Protein AF-A0A962A2S5-F1 (afdb_monomer)

Foldseek 3Di:
DDPVVVVVVVVLLVLQLVVCCVPPNNVLSVVLSVLLVQLVDPPDQHDPVSLVSLVVQLVVLVVQLVVLVVVLVVLVVVDPDPVSVVVNVVSVVSNVSSVSSNVVSVVSSVSNVVSNVVVVVVVPPCVVVPPPPPPDDDDDDDD

pLDDT: mean 79.19, std 15.24, range [43.62, 95.38]

Secondary structure (DSSP, 8-state):
--HHHHHHHHHHHHHHHHHHHHHH-HHHHHHHHHHHHHHTSTTPPPPHHHHHHHHHHHHHHHHHHHHHHHHHHHHHTT--SHHHHHHHHHHHHHHHHHHHHHHHHHHHHHHHHHHHHHHHHHSS-GGGGGGGS----------

Radius of gyration: 23.63 Å; Cα contacts (8 Å, |Δi|>4): 93; chains: 1; bounding box: 42×50×90 Å

Mean predicted aligned error: 11.59 Å

Solvent-accessible surface area (backbone atoms only — not comparable to full-atom values): 7943 Å² total; per-residue (Å²): 134,57,75,67,59,54,52,55,50,53,53,51,52,49,58,49,34,58,58,32,29,77,74,67,33,61,71,56,19,49,51,54,51,49,49,50,62,44,46,71,38,87,89,48,65,50,53,71,67,55,39,47,53,34,44,50,52,20,52,52,28,46,54,50,21,50,51,31,46,52,50,33,58,54,45,64,76,68,54,86,50,78,70,41,52,57,54,38,51,51,34,47,52,52,22,52,51,34,42,50,51,19,53,53,31,45,53,52,27,53,54,33,45,51,44,35,50,51,58,56,62,68,69,52,62,69,76,70,71,59,72,80,77,75,81,78,87,87,79,85,86,83,129

Nearest PDB structures (foldseek):
  7w1m-assembly1_D  TM=6.694E-01  e=8.910E-01  Homo sapiens
  6ixe-assembly1_A  TM=5.446E-01  e=8.454E-01  Homo sapiens
  6fws-assembly1_A  TM=6.217E-01  e=1.762E+00  Escherichia coli
  1i49-assembly1_B  TM=5.049E-01  e=2.291E+00  Homo sapiens
  2d1l-assembly1_A  TM=4.877E-01  e=8.964E+00  Mus musculus

Structure (mmCIF, N/CA/C/O backbone):
data_AF-A0A962A2S5-F1
#
_entry.id   AF-A0A962A2S5-F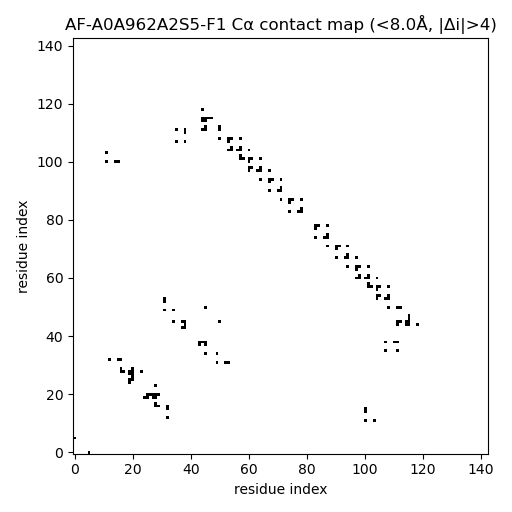1
#
loop_
_atom_site.group_PDB
_atom_site.id
_atom_site.type_symbol
_atom_site.label_atom_id
_atom_site.label_alt_id
_atom_site.label_comp_id
_atom_site.label_asym_id
_atom_site.label_entity_id
_atom_site.label_seq_id
_atom_site.pdbx_PDB_ins_code
_atom_site.Cartn_x
_atom_site.Cartn_y
_atom_site.Cartn_z
_atom_site.occupancy
_atom_site.B_iso_or_equiv
_atom_site.auth_seq_id
_atom_site.auth_comp_id
_atom_site.auth_asym_id
_atom_site.auth_atom_id
_atom_site.pdbx_PDB_model_num
ATOM 1 N N . MET A 1 1 ? -19.970 13.607 -1.028 1.00 51.88 1 MET A N 1
ATOM 2 C CA . MET A 1 1 ? -18.903 12.749 -1.583 1.00 51.88 1 MET A CA 1
ATOM 3 C C . MET A 1 1 ? -19.345 12.322 -2.961 1.00 51.88 1 MET A C 1
ATOM 5 O O . MET A 1 1 ? -20.357 11.635 -3.066 1.00 51.88 1 MET A O 1
ATOM 9 N N . ASP A 1 2 ? -18.633 12.793 -3.976 1.00 57.81 2 ASP A N 1
ATOM 10 C CA . ASP A 1 2 ? -18.997 12.618 -5.377 1.00 57.81 2 ASP A CA 1
ATOM 11 C C . ASP A 1 2 ? -18.792 11.172 -5.836 1.00 57.81 2 ASP A C 1
ATOM 13 O O . ASP A 1 2 ? -17.922 10.445 -5.348 1.00 57.81 2 ASP A O 1
ATOM 17 N N . THR A 1 3 ? -19.610 10.743 -6.792 1.00 61.56 3 THR A N 1
ATOM 18 C CA . THR A 1 3 ? -19.624 9.377 -7.335 1.00 61.56 3 THR A CA 1
ATOM 19 C C . THR A 1 3 ? -18.263 8.966 -7.917 1.00 61.56 3 THR A C 1
ATOM 21 O O . THR A 1 3 ? -17.882 7.801 -7.827 1.00 61.56 3 THR A O 1
ATOM 24 N N . GLN A 1 4 ? -17.492 9.930 -8.434 1.00 61.34 4 GLN A N 1
ATOM 25 C CA . GLN A 1 4 ? -16.133 9.721 -8.947 1.00 61.34 4 GLN A CA 1
ATOM 26 C C . GLN A 1 4 ? -15.117 9.376 -7.848 1.00 61.34 4 GLN A C 1
ATOM 28 O O . GLN A 1 4 ? -14.260 8.518 -8.053 1.00 61.34 4 GLN A O 1
ATOM 33 N N . THR A 1 5 ? -15.226 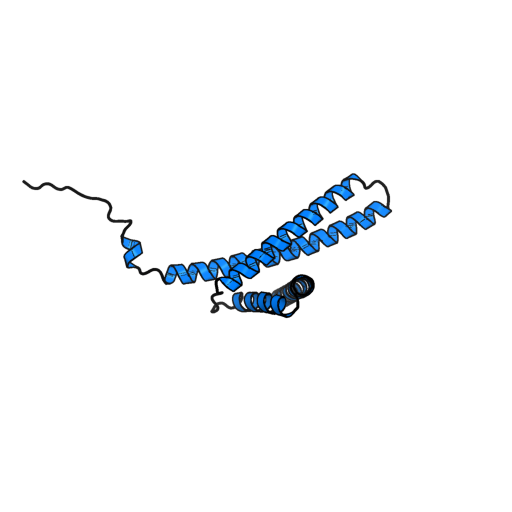9.982 -6.663 1.00 62.81 5 THR A N 1
ATOM 34 C CA . THR A 1 5 ? -14.300 9.730 -5.546 1.00 62.81 5 THR A CA 1
ATOM 35 C C . THR A 1 5 ? -14.471 8.314 -4.993 1.00 62.81 5 THR A C 1
ATOM 37 O O . THR A 1 5 ? -13.492 7.657 -4.648 1.00 62.81 5 THR A O 1
ATOM 40 N N . LYS A 1 6 ? -15.712 7.807 -4.970 1.00 62.34 6 LYS A N 1
ATOM 41 C CA . LYS A 1 6 ? -16.014 6.434 -4.535 1.00 62.34 6 LYS A CA 1
ATOM 42 C C . LYS A 1 6 ? -15.457 5.375 -5.489 1.00 62.34 6 LYS A C 1
ATOM 44 O O . LYS A 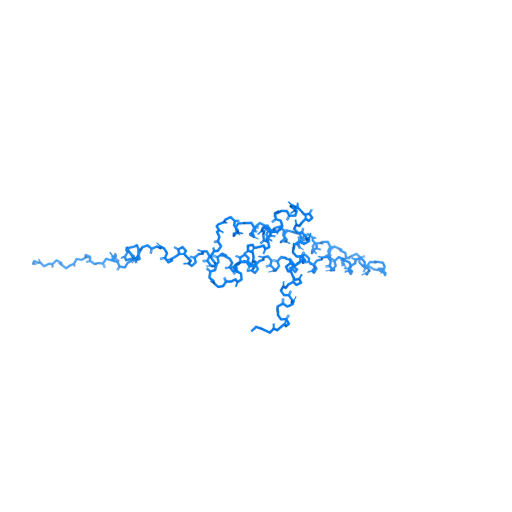1 6 ? -14.894 4.390 -5.028 1.00 62.34 6 LYS A O 1
ATOM 49 N N . GLN A 1 7 ? -15.572 5.586 -6.802 1.00 66.31 7 GLN A N 1
ATOM 50 C CA . GLN A 1 7 ? -15.026 4.653 -7.798 1.00 66.31 7 GLN A CA 1
ATOM 51 C C . GLN A 1 7 ? -13.495 4.578 -7.741 1.00 66.31 7 GLN A C 1
ATOM 53 O O . GLN A 1 7 ? -12.928 3.492 -7.832 1.00 66.31 7 GLN A O 1
ATOM 58 N N . GLN A 1 8 ? -12.824 5.713 -7.531 1.00 66.25 8 GLN A N 1
ATOM 59 C CA . GLN A 1 8 ? -11.367 5.742 -7.377 1.00 66.25 8 GLN A CA 1
ATOM 60 C C . GLN A 1 8 ? -10.894 5.043 -6.095 1.00 66.25 8 GLN A C 1
ATOM 62 O O . GLN A 1 8 ? -9.895 4.327 -6.132 1.00 66.25 8 GLN A O 1
ATOM 67 N N . ALA A 1 9 ? -11.614 5.200 -4.980 1.00 65.25 9 ALA A N 1
ATOM 68 C CA . ALA A 1 9 ? -11.315 4.484 -3.738 1.00 65.25 9 ALA A CA 1
ATOM 69 C C . ALA A 1 9 ? -11.490 2.963 -3.898 1.00 65.25 9 ALA A C 1
ATOM 71 O O . ALA A 1 9 ? -10.628 2.192 -3.487 1.00 65.25 9 ALA A O 1
ATOM 72 N N . GLN A 1 10 ? -12.558 2.535 -4.578 1.00 71.75 10 GLN A N 1
ATOM 73 C CA . GLN A 1 10 ? -12.827 1.120 -4.830 1.00 71.75 10 GLN A CA 1
ATOM 74 C C . GLN A 1 10 ? -11.753 0.469 -5.717 1.00 71.75 10 GLN A C 1
ATOM 76 O O . GLN A 1 10 ? -11.272 -0.610 -5.387 1.00 71.75 10 GLN A O 1
ATOM 81 N N . SER A 1 11 ? -11.318 1.151 -6.783 1.00 78.94 11 SER A N 1
ATOM 82 C CA . SER A 1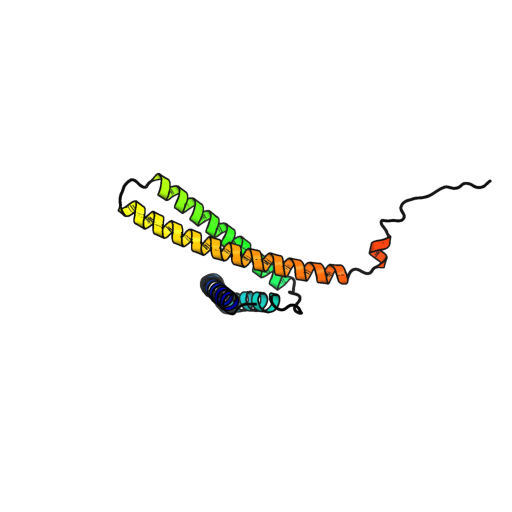 11 ? -10.211 0.686 -7.634 1.00 78.94 11 SER A CA 1
ATOM 83 C C . SER A 1 11 ? -8.905 0.546 -6.848 1.00 78.94 11 SER A C 1
ATOM 85 O O . SER A 1 11 ? -8.204 -0.448 -6.985 1.00 78.94 11 SER A O 1
ATOM 87 N N . ARG A 1 12 ? -8.593 1.515 -5.980 1.00 77.06 12 ARG A N 1
ATOM 88 C CA . ARG A 1 12 ? -7.371 1.498 -5.165 1.00 77.06 12 ARG A CA 1
ATOM 89 C C . ARG A 1 12 ? -7.365 0.360 -4.141 1.00 77.06 12 ARG A C 1
ATOM 91 O O . ARG A 1 12 ? -6.321 -0.249 -3.927 1.00 77.06 12 ARG A O 1
ATOM 98 N N . ASN A 1 13 ? -8.502 0.086 -3.503 1.00 80.12 13 ASN A N 1
ATOM 99 C CA . ASN A 1 13 ? -8.601 -1.001 -2.526 1.00 80.12 13 ASN A CA 1
ATOM 100 C C . ASN A 1 13 ? -8.525 -2.373 -3.206 1.00 80.12 13 ASN A C 1
ATOM 102 O O . ASN A 1 13 ? -7.972 -3.297 -2.620 1.00 80.12 13 ASN A O 1
ATOM 106 N N . GLN A 1 14 ? -9.000 -2.486 -4.449 1.00 86.25 14 GLN A N 1
ATOM 107 C CA . GLN A 1 14 ? -8.838 -3.695 -5.250 1.00 86.25 14 GLN A CA 1
ATOM 108 C C . GLN A 1 14 ? -7.370 -3.932 -5.642 1.00 86.25 14 GLN A C 1
ATOM 110 O O . GLN A 1 14 ? -6.857 -5.023 -5.414 1.00 86.25 14 GLN A O 1
ATOM 115 N N . ASP A 1 15 ? -6.661 -2.904 -6.122 1.00 85.31 15 ASP A N 1
ATOM 116 C CA . ASP A 1 15 ? -5.225 -3.013 -6.432 1.00 85.31 15 ASP A CA 1
ATOM 117 C C . ASP A 1 15 ? -4.400 -3.398 -5.190 1.00 85.31 15 ASP A C 1
ATOM 119 O O . ASP A 1 15 ? -3.451 -4.183 -5.264 1.00 85.31 15 ASP A O 1
ATOM 123 N N . LEU A 1 16 ? -4.765 -2.842 -4.029 1.00 85.25 16 LEU A N 1
ATOM 124 C CA . LEU A 1 16 ? -4.152 -3.180 -2.748 1.00 85.25 16 LEU A CA 1
ATOM 125 C C . LEU A 1 16 ? -4.447 -4.629 -2.349 1.00 85.25 16 LEU A C 1
ATOM 127 O O . LEU A 1 16 ? -3.538 -5.322 -1.899 1.00 85.25 16 LEU A O 1
ATOM 131 N N . GLN A 1 17 ? -5.690 -5.083 -2.524 1.00 88.12 17 GLN A N 1
ATOM 132 C CA . GLN A 1 17 ? -6.086 -6.458 -2.251 1.00 88.12 17 GLN A CA 1
ATOM 133 C C . GLN A 1 17 ? -5.262 -7.432 -3.090 1.00 88.12 17 GLN A C 1
ATOM 135 O O . GLN A 1 17 ? -4.564 -8.258 -2.517 1.00 88.12 17 GLN A O 1
ATOM 140 N N . GLU A 1 18 ? -5.262 -7.292 -4.415 1.00 88.88 18 GLU A N 1
ATOM 141 C CA . GLU A 1 18 ? -4.549 -8.198 -5.326 1.00 88.88 18 GLU A CA 1
ATOM 142 C C . GLU A 1 18 ? -3.053 -8.309 -4.981 1.00 88.88 18 GLU A C 1
ATOM 144 O O . GLU A 1 18 ? -2.472 -9.399 -4.959 1.00 88.88 18 GLU A O 1
ATOM 149 N N . GLU A 1 19 ? -2.417 -7.185 -4.643 1.00 87.50 19 GLU A N 1
ATOM 150 C CA . GLU A 1 19 ? -1.005 -7.171 -4.268 1.00 87.50 19 GLU A CA 1
ATOM 151 C C . GLU A 1 19 ? -0.753 -7.797 -2.882 1.00 87.50 19 GLU A C 1
ATOM 153 O O . GLU A 1 19 ? 0.261 -8.471 -2.684 1.00 87.50 19 GLU A O 1
ATOM 158 N N . LEU A 1 20 ? -1.666 -7.619 -1.923 1.00 86.19 20 LEU A N 1
ATOM 159 C CA . LEU A 1 20 ? -1.593 -8.272 -0.613 1.00 86.19 20 LEU A CA 1
ATOM 160 C C . LEU A 1 20 ? -1.857 -9.779 -0.707 1.00 86.19 20 LEU A C 1
ATOM 162 O O . LEU A 1 20 ? -1.178 -10.551 -0.029 1.00 86.19 20 LEU A O 1
ATOM 166 N N . GLU A 1 21 ? -2.793 -10.209 -1.556 1.00 91.00 21 GLU A N 1
ATOM 167 C CA . GLU A 1 21 ? -3.130 -11.621 -1.770 1.00 91.00 21 GLU A CA 1
ATOM 168 C C . GLU A 1 21 ? -1.921 -12.403 -2.280 1.00 91.00 21 GLU A C 1
ATOM 170 O O . GLU A 1 21 ? -1.618 -13.481 -1.769 1.00 91.00 21 GLU A O 1
ATOM 175 N N . SER A 1 22 ? -1.182 -11.815 -3.224 1.00 87.94 22 SER A N 1
ATOM 176 C CA . SER A 1 22 ? 0.068 -12.364 -3.759 1.00 87.94 22 SER A CA 1
ATOM 177 C C . SER A 1 22 ? 1.135 -12.607 -2.678 1.00 87.94 22 SER A C 1
ATOM 179 O O . SER A 1 22 ? 1.932 -13.539 -2.782 1.00 87.94 22 SER A O 1
ATOM 181 N N . ARG A 1 23 ? 1.153 -11.789 -1.616 1.00 83.19 23 ARG A N 1
ATOM 182 C CA . ARG A 1 23 ? 2.233 -11.767 -0.612 1.00 83.19 23 ARG A CA 1
ATOM 183 C C . ARG A 1 23 ? 1.903 -12.520 0.671 1.00 83.19 23 ARG A C 1
ATOM 185 O O . ARG A 1 23 ? 2.743 -13.254 1.183 1.00 83.19 23 ARG A O 1
ATOM 192 N N . TYR A 1 24 ? 0.703 -12.313 1.201 1.00 82.56 24 TYR A N 1
ATOM 193 C CA . TYR A 1 24 ? 0.273 -12.827 2.505 1.00 82.56 24 TYR A CA 1
ATOM 194 C C . TYR A 1 24 ? -0.842 -13.872 2.394 1.00 82.56 24 TYR A C 1
ATOM 196 O O . TYR A 1 24 ? -1.208 -14.500 3.388 1.00 82.56 24 TYR A O 1
ATOM 204 N N . GLY A 1 25 ? -1.374 -14.081 1.189 1.00 88.56 25 GLY A N 1
ATOM 205 C CA . GLY A 1 25 ? -2.514 -14.947 0.939 1.00 88.56 25 GLY A CA 1
ATOM 206 C C . GLY A 1 25 ? -3.864 -14.241 1.129 1.00 88.56 25 GLY A C 1
ATOM 207 O O . GLY A 1 25 ? -3.955 -13.186 1.766 1.00 88.56 25 GLY A O 1
ATOM 208 N N . PRO A 1 26 ? -4.941 -14.842 0.595 1.00 88.31 26 PRO A N 1
ATOM 209 C CA . PRO A 1 26 ? -6.254 -14.207 0.485 1.00 88.31 26 PRO A CA 1
ATOM 210 C C . PRO A 1 26 ? -6.888 -13.841 1.825 1.00 88.31 26 PRO A C 1
ATOM 212 O O . PRO A 1 26 ? -7.503 -12.787 1.957 1.00 88.31 26 PRO A O 1
ATOM 215 N N . ALA A 1 27 ? -6.698 -14.673 2.851 1.00 85.38 27 ALA A N 1
ATOM 216 C CA . ALA A 1 27 ? -7.301 -14.439 4.159 1.00 85.38 27 ALA A CA 1
ATOM 217 C C . ALA A 1 27 ? -6.769 -13.162 4.834 1.00 85.38 27 ALA A C 1
ATOM 219 O O . ALA A 1 27 ? -7.551 -12.360 5.339 1.00 85.38 27 ALA A O 1
ATOM 220 N N . ILE A 1 28 ? -5.448 -12.960 4.819 1.00 84.69 28 ILE A N 1
ATOM 221 C CA . ILE A 1 28 ? -4.809 -11.799 5.456 1.00 84.69 28 ILE A CA 1
ATOM 222 C C . ILE A 1 28 ? -5.086 -10.532 4.643 1.00 84.69 28 ILE A C 1
ATOM 224 O O . ILE A 1 28 ? -5.401 -9.490 5.214 1.00 84.69 28 ILE A O 1
ATOM 228 N N . ALA A 1 29 ? -5.029 -10.627 3.312 1.00 86.94 29 ALA A N 1
ATOM 229 C CA . ALA A 1 29 ? -5.345 -9.513 2.426 1.00 86.94 29 ALA A CA 1
ATOM 230 C C . ALA A 1 29 ? -6.767 -8.983 2.659 1.00 86.94 29 ALA A C 1
ATOM 232 O O . ALA A 1 29 ? -6.950 -7.781 2.860 1.00 86.94 29 ALA A O 1
ATOM 233 N N . GLN A 1 30 ? -7.754 -9.885 2.724 1.00 88.19 30 GLN A N 1
ATOM 234 C CA . GLN A 1 30 ? -9.140 -9.512 2.992 1.00 88.19 30 GLN A CA 1
ATOM 235 C C . GLN A 1 30 ? -9.291 -8.850 4.363 1.00 88.19 30 GLN A C 1
ATOM 237 O O . GLN A 1 30 ? -9.956 -7.826 4.469 1.00 88.19 30 GLN A O 1
ATOM 242 N N . GLN A 1 31 ? -8.638 -9.379 5.403 1.00 86.50 31 GLN A N 1
ATOM 243 C CA . GLN A 1 31 ? -8.683 -8.784 6.742 1.00 86.50 31 GLN A CA 1
ATOM 244 C C . GLN A 1 31 ? -8.148 -7.348 6.751 1.00 86.50 31 GLN A C 1
ATOM 246 O O . GLN A 1 31 ? -8.793 -6.460 7.300 1.00 86.50 31 GLN A O 1
ATOM 251 N N . ILE A 1 32 ? -7.003 -7.098 6.109 1.00 85.62 32 ILE A N 1
ATOM 252 C CA . ILE A 1 32 ? -6.406 -5.757 6.038 1.00 85.62 32 ILE A CA 1
ATOM 253 C C . ILE A 1 32 ? -7.342 -4.788 5.304 1.00 85.62 32 ILE A C 1
ATOM 255 O O . ILE A 1 32 ? -7.588 -3.681 5.783 1.00 85.62 32 ILE A O 1
ATOM 259 N N . VAL A 1 33 ? -7.896 -5.203 4.164 1.00 88.50 33 VAL A N 1
ATOM 260 C CA . VAL A 1 33 ? -8.808 -4.374 3.362 1.00 88.50 33 VAL A CA 1
ATOM 261 C C . VAL A 1 33 ? -10.131 -4.126 4.089 1.00 88.50 33 VAL A C 1
ATOM 263 O O . VAL A 1 33 ? -10.654 -3.012 4.053 1.00 88.50 33 VAL A O 1
ATOM 266 N N . ASP A 1 34 ? -10.656 -5.117 4.807 1.00 88.31 34 ASP A N 1
ATOM 267 C CA . ASP A 1 34 ? -11.857 -4.966 5.625 1.00 88.31 34 ASP A CA 1
ATOM 268 C C . ASP A 1 34 ? -11.646 -3.954 6.749 1.00 88.31 34 ASP A C 1
ATOM 270 O O . ASP A 1 34 ? -12.511 -3.107 6.971 1.00 88.31 34 ASP A O 1
ATOM 274 N N . GLU A 1 35 ? -10.506 -4.002 7.437 1.00 86.06 35 GLU A N 1
ATOM 275 C CA . GLU A 1 35 ? -10.173 -3.030 8.480 1.00 86.06 35 GLU A CA 1
ATOM 276 C C . GLU A 1 35 ? -10.001 -1.616 7.915 1.00 86.06 35 GLU A C 1
ATOM 278 O O . GLU A 1 35 ? -10.502 -0.660 8.506 1.00 86.06 35 GLU A O 1
ATOM 283 N N . ILE A 1 36 ? -9.408 -1.468 6.726 1.00 86.38 36 ILE A N 1
ATOM 284 C CA . ILE A 1 36 ? -9.346 -0.184 6.009 1.00 86.38 36 ILE A CA 1
ATOM 285 C C . ILE A 1 36 ? -10.760 0.332 5.699 1.00 86.38 36 ILE A C 1
ATOM 287 O O . ILE A 1 36 ? -11.110 1.458 6.051 1.00 86.38 36 ILE A O 1
ATOM 291 N N . ASN A 1 37 ? -11.616 -0.506 5.110 1.00 87.00 37 ASN A N 1
ATOM 292 C CA . ASN A 1 37 ? -12.991 -0.140 4.757 1.00 87.00 37 ASN A CA 1
ATOM 293 C C . ASN A 1 37 ? -13.842 0.197 5.996 1.00 87.00 37 ASN A C 1
ATOM 295 O O . ASN A 1 37 ? -14.731 1.052 5.952 1.00 87.00 37 ASN A O 1
ATOM 299 N N . LYS A 1 38 ? -13.609 -0.487 7.122 1.00 85.12 38 LYS A N 1
ATOM 300 C CA . LYS A 1 38 ? -14.245 -0.153 8.402 1.00 85.12 38 LYS A CA 1
ATOM 301 C C . LYS A 1 38 ? -13.715 1.173 8.929 1.00 85.12 38 LYS A C 1
ATOM 303 O O . LYS A 1 38 ? -14.518 1.986 9.380 1.00 85.12 38 LYS A O 1
ATOM 308 N N . ALA A 1 39 ? -12.411 1.419 8.834 1.00 81.94 39 ALA A N 1
ATOM 309 C CA . ALA A 1 39 ? -11.779 2.653 9.275 1.00 81.94 39 ALA A CA 1
ATOM 310 C C . ALA A 1 39 ? -12.230 3.885 8.484 1.00 81.94 39 ALA A C 1
ATOM 312 O O . ALA A 1 39 ? -12.188 4.977 9.037 1.00 81.94 39 ALA A O 1
ATOM 313 N N . GLU A 1 40 ? -12.744 3.760 7.263 1.00 80.12 40 GLU A N 1
ATOM 314 C CA . GLU A 1 40 ? -13.384 4.888 6.567 1.00 80.12 40 GLU A CA 1
ATOM 315 C C . GLU A 1 40 ? -14.715 5.311 7.226 1.00 80.12 40 GLU A C 1
ATOM 317 O O . GLU A 1 40 ? -15.132 6.469 7.144 1.00 80.12 40 GLU A O 1
ATOM 322 N N . LYS A 1 41 ? -15.384 4.409 7.957 1.00 82.88 41 LYS A N 1
ATOM 323 C CA . LYS A 1 41 ? -16.640 4.711 8.660 1.00 82.88 41 LYS A CA 1
ATOM 324 C C . LYS A 1 41 ? -16.356 5.537 9.916 1.00 82.88 41 LYS A C 1
ATOM 326 O O . LYS A 1 41 ? -15.492 5.207 10.727 1.00 82.88 41 LYS A O 1
ATOM 331 N N . THR A 1 42 ? -17.106 6.621 10.119 1.00 72.94 42 THR A N 1
ATOM 332 C CA . THR A 1 42 ? -16.867 7.584 11.213 1.00 72.94 42 THR A CA 1
ATOM 333 C C . THR A 1 42 ? -16.964 6.960 12.608 1.00 72.94 42 THR A C 1
ATOM 335 O O . THR A 1 42 ? -16.207 7.347 13.487 1.00 72.94 42 THR A O 1
ATOM 338 N N . ALA A 1 43 ? -17.850 5.980 12.801 1.00 78.31 43 ALA A N 1
ATOM 339 C CA . ALA A 1 43 ? -18.115 5.371 14.107 1.00 78.31 43 ALA A CA 1
ATOM 340 C C . ALA A 1 43 ? -17.154 4.231 14.491 1.00 78.31 43 ALA A C 1
ATOM 342 O O . ALA A 1 43 ? -17.206 3.754 15.621 1.00 78.31 43 ALA A O 1
ATOM 343 N N . HIS A 1 44 ? -16.318 3.753 13.566 1.00 85.12 44 HIS A N 1
ATOM 344 C CA . HIS A 1 44 ? -15.418 2.641 13.847 1.00 85.12 44 HIS A CA 1
ATOM 345 C C . HIS A 1 44 ? -14.069 3.149 14.362 1.00 85.12 44 HIS A C 1
ATOM 347 O O . HIS A 1 44 ? -13.412 3.966 13.710 1.00 85.12 44 HIS A O 1
ATOM 353 N N . VAL A 1 45 ? -13.664 2.634 15.523 1.00 86.75 45 VAL A N 1
ATOM 354 C CA . VAL A 1 45 ? -12.329 2.815 16.094 1.00 86.75 45 VAL A CA 1
ATOM 355 C C . VAL A 1 45 ? -11.534 1.539 15.809 1.00 86.75 45 VAL A C 1
ATOM 357 O O . VAL A 1 45 ? -11.931 0.482 16.301 1.00 86.75 45 VAL A O 1
ATOM 360 N N . PRO A 1 46 ? -10.453 1.615 15.015 1.00 86.81 46 PRO A N 1
ATOM 361 C CA . PRO A 1 46 ? -9.620 0.455 14.724 1.00 86.81 46 PRO A CA 1
ATOM 362 C C . PRO A 1 46 ? -8.899 -0.046 15.972 1.00 86.81 46 PRO A C 1
ATOM 364 O O . PRO A 1 46 ? -8.459 0.756 16.801 1.00 86.81 46 PRO A O 1
ATOM 367 N N . ASP A 1 47 ? -8.730 -1.362 16.078 1.00 87.75 47 ASP A N 1
ATOM 368 C CA . ASP A 1 47 ? -7.921 -1.952 17.140 1.00 87.75 47 ASP A CA 1
ATOM 369 C C . ASP A 1 47 ? -6.409 -1.824 16.858 1.00 87.75 47 ASP A C 1
ATOM 371 O O . ASP A 1 47 ? -5.965 -1.462 15.762 1.00 87.75 47 ASP A O 1
ATOM 375 N N . PHE A 1 48 ? -5.589 -2.116 17.872 1.00 86.00 48 PHE A N 1
ATOM 376 C CA . PHE A 1 48 ? -4.132 -2.043 17.751 1.00 86.00 48 PHE A CA 1
ATOM 377 C C . PHE A 1 48 ? -3.578 -2.969 16.657 1.00 86.00 48 PHE A C 1
ATOM 379 O O . PHE A 1 48 ? -2.642 -2.586 15.953 1.00 86.00 48 PHE A O 1
ATOM 386 N N . MET A 1 49 ? -4.141 -4.169 16.500 1.00 89.12 49 MET A N 1
ATOM 387 C CA . MET A 1 49 ? -3.646 -5.158 15.540 1.00 89.12 49 MET A CA 1
ATOM 388 C C . MET A 1 49 ? -3.929 -4.726 14.101 1.00 89.12 49 MET A C 1
ATOM 390 O O . MET A 1 49 ? -3.060 -4.868 13.244 1.00 89.12 49 MET A O 1
ATOM 394 N N . ALA A 1 50 ? -5.084 -4.118 13.849 1.00 88.56 50 ALA A N 1
ATOM 395 C CA . ALA A 1 50 ? -5.463 -3.527 12.577 1.00 88.56 50 ALA A CA 1
ATOM 396 C C . ALA A 1 50 ? -4.534 -2.360 12.212 1.00 88.56 50 ALA A C 1
ATOM 398 O O . ALA A 1 50 ? -3.970 -2.327 11.117 1.00 88.56 50 ALA A O 1
ATOM 399 N N . VAL A 1 51 ? -4.291 -1.436 13.154 1.00 90.19 51 VAL A N 1
ATOM 400 C CA . VAL A 1 51 ? -3.332 -0.331 12.960 1.00 90.19 51 VAL A CA 1
ATOM 401 C C . VAL A 1 51 ? -1.933 -0.880 12.666 1.00 90.19 51 VAL A C 1
ATOM 403 O O . VAL A 1 51 ? -1.239 -0.386 11.772 1.00 90.19 51 VAL A O 1
ATOM 406 N N . LYS A 1 52 ? -1.516 -1.924 13.390 1.00 90.75 52 LYS A N 1
ATOM 407 C CA . LYS A 1 52 ? -0.210 -2.556 13.215 1.00 90.75 52 LYS A CA 1
ATOM 408 C C . LYS A 1 52 ? -0.081 -3.230 11.846 1.00 90.75 52 LYS A C 1
ATOM 410 O O . LYS A 1 52 ? 0.913 -2.981 11.166 1.00 90.75 52 LYS A O 1
ATOM 415 N N . ALA A 1 53 ? -1.078 -3.992 11.409 1.00 89.56 53 ALA A N 1
ATOM 416 C CA . ALA A 1 53 ? -1.079 -4.663 10.109 1.00 89.56 53 ALA A CA 1
ATOM 417 C C . ALA A 1 53 ? -0.979 -3.665 8.939 1.00 89.56 53 ALA A C 1
ATOM 419 O O . ALA A 1 53 ? -0.190 -3.850 8.007 1.00 89.56 53 ALA A O 1
ATOM 420 N N . VAL A 1 54 ? -1.707 -2.546 9.014 1.00 90.88 54 VAL A N 1
ATOM 421 C CA . VAL A 1 54 ? -1.623 -1.485 7.997 1.00 90.88 54 VAL A CA 1
ATOM 422 C C . VAL A 1 54 ? -0.273 -0.756 8.059 1.00 90.88 54 VAL A C 1
ATOM 424 O O . VAL A 1 54 ? 0.279 -0.414 7.014 1.00 90.88 54 VAL A O 1
ATOM 427 N N . SER A 1 55 ? 0.324 -0.589 9.247 1.00 93.19 55 SER A N 1
ATOM 428 C CA . SER A 1 55 ? 1.686 -0.040 9.378 1.00 93.19 55 SER A CA 1
ATOM 429 C C . SER A 1 55 ? 2.746 -0.923 8.707 1.00 93.19 55 SER A C 1
ATOM 431 O O . SER A 1 55 ? 3.647 -0.411 8.047 1.00 93.19 55 SER A O 1
ATOM 433 N N . GLU A 1 56 ? 2.623 -2.248 8.823 1.00 93.00 56 GLU A N 1
ATOM 434 C CA . GLU A 1 56 ? 3.542 -3.195 8.183 1.00 93.00 56 GLU A CA 1
ATOM 435 C C . GLU A 1 56 ? 3.365 -3.193 6.667 1.00 93.00 56 GLU A C 1
ATOM 437 O O . GLU A 1 56 ? 4.348 -3.185 5.929 1.00 93.00 56 GLU A O 1
ATOM 442 N N . THR A 1 57 ? 2.119 -3.092 6.203 1.00 90.69 57 THR A N 1
ATOM 443 C CA . THR A 1 57 ? 1.797 -2.925 4.781 1.00 90.69 57 THR A CA 1
ATOM 444 C C . THR A 1 57 ? 2.420 -1.646 4.210 1.00 90.69 57 THR A C 1
ATOM 446 O O . THR A 1 57 ? 3.005 -1.659 3.126 1.00 90.69 57 THR A O 1
ATOM 449 N N . MET A 1 58 ? 2.340 -0.536 4.951 1.00 94.88 58 MET A N 1
ATOM 450 C CA . MET A 1 58 ? 2.965 0.732 4.569 1.00 94.88 58 MET A CA 1
ATOM 451 C C . MET A 1 58 ? 4.489 0.597 4.454 1.00 94.88 58 MET A C 1
ATOM 453 O O . MET A 1 58 ? 5.059 1.023 3.448 1.00 94.88 58 MET A O 1
ATOM 457 N N . GLU A 1 59 ? 5.155 0.009 5.450 1.00 93.62 59 GLU A N 1
ATOM 458 C CA . GLU A 1 59 ? 6.614 -0.161 5.423 1.00 93.62 59 GLU A CA 1
ATOM 459 C C . GLU A 1 59 ? 7.063 -1.125 4.316 1.00 93.62 59 GLU A C 1
ATOM 461 O O . GLU A 1 59 ? 8.030 -0.833 3.611 1.00 93.62 59 GLU A O 1
ATOM 466 N N . LEU A 1 60 ? 6.313 -2.202 4.063 1.00 92.50 60 LEU A N 1
ATOM 467 C CA . LEU A 1 60 ? 6.569 -3.102 2.939 1.00 92.50 60 LEU A CA 1
ATOM 468 C C . LEU A 1 60 ? 6.597 -2.333 1.611 1.00 92.50 60 LEU A C 1
ATOM 470 O O . LEU A 1 60 ? 7.587 -2.374 0.879 1.00 92.50 60 LEU A O 1
ATOM 474 N N . PHE A 1 61 ? 5.534 -1.588 1.299 1.00 92.81 61 PHE A N 1
ATOM 475 C CA . PHE A 1 61 ? 5.470 -0.853 0.035 1.00 92.81 61 PHE A CA 1
ATOM 476 C C . PHE A 1 61 ? 6.466 0.301 -0.038 1.00 92.81 61 PHE A C 1
ATOM 478 O O . PHE A 1 61 ? 6.939 0.627 -1.128 1.00 92.81 61 PHE A O 1
ATOM 485 N N . ARG A 1 62 ? 6.848 0.888 1.100 1.00 94.31 62 ARG A N 1
ATOM 486 C CA . ARG A 1 62 ? 7.928 1.875 1.157 1.00 94.31 62 ARG A CA 1
ATOM 487 C C . ARG A 1 62 ? 9.241 1.279 0.663 1.00 94.31 62 ARG A C 1
ATOM 489 O O . ARG A 1 62 ? 9.918 1.898 -0.162 1.00 94.31 62 ARG A O 1
ATOM 496 N N . GLU A 1 63 ? 9.609 0.099 1.154 1.00 95.25 63 GLU A N 1
ATOM 497 C CA . GLU A 1 63 ? 10.837 -0.577 0.738 1.00 95.25 63 GLU A CA 1
ATOM 498 C C . GLU A 1 63 ? 10.815 -0.938 -0.749 1.00 95.25 63 GLU A C 1
ATOM 500 O O . GLU A 1 63 ? 11.796 -0.693 -1.461 1.00 95.25 63 GLU A O 1
ATOM 505 N N . GLU A 1 64 ? 9.696 -1.468 -1.242 1.00 92.75 64 GLU A N 1
ATOM 506 C CA . GLU A 1 64 ? 9.558 -1.858 -2.648 1.00 92.75 64 GLU A CA 1
ATOM 507 C C . GLU A 1 64 ? 9.583 -0.644 -3.580 1.00 92.75 64 GLU A C 1
ATOM 509 O O . GLU A 1 64 ? 10.324 -0.635 -4.565 1.00 92.75 64 GLU A O 1
ATOM 514 N N . ALA A 1 65 ? 8.875 0.436 -3.237 1.00 94.19 65 ALA A N 1
ATOM 515 C CA . ALA A 1 65 ? 8.918 1.679 -4.000 1.00 94.19 65 ALA A CA 1
ATOM 516 C C . ALA A 1 65 ? 10.343 2.259 -4.049 1.00 94.19 65 ALA A C 1
ATOM 518 O O . ALA A 1 65 ? 10.788 2.747 -5.091 1.00 94.19 65 ALA A O 1
ATOM 519 N N . GLN A 1 66 ? 11.108 2.165 -2.955 1.00 95.38 66 GLN A N 1
ATOM 520 C CA . GLN A 1 66 ? 12.515 2.575 -2.946 1.00 95.38 66 GLN A CA 1
ATOM 521 C C . GLN A 1 66 ? 13.394 1.692 -3.838 1.00 95.38 66 GLN A C 1
ATOM 523 O O . GLN A 1 66 ? 14.273 2.217 -4.530 1.00 95.38 66 GLN A O 1
ATOM 528 N N . LYS A 1 67 ? 13.192 0.368 -3.841 1.00 94.88 67 LYS A N 1
ATOM 529 C CA . LYS A 1 67 ? 13.910 -0.548 -4.743 1.00 94.88 67 LYS A CA 1
ATOM 530 C C . LYS A 1 67 ? 13.588 -0.237 -6.206 1.00 94.88 67 LYS A C 1
ATOM 532 O O . LYS A 1 67 ? 14.520 -0.070 -6.994 1.00 94.88 67 LYS A O 1
ATOM 537 N N . ALA A 1 68 ? 12.313 -0.057 -6.545 1.00 93.19 68 ALA A N 1
ATOM 538 C CA . ALA A 1 68 ? 11.876 0.309 -7.889 1.00 93.19 68 ALA A CA 1
ATOM 539 C C . ALA A 1 68 ? 12.448 1.667 -8.329 1.00 93.19 68 ALA A C 1
ATOM 541 O O . ALA A 1 68 ? 12.961 1.799 -9.439 1.00 93.19 68 ALA A O 1
ATOM 542 N N . LEU A 1 69 ? 12.487 2.660 -7.432 1.00 93.56 69 LEU A N 1
ATOM 543 C CA . LEU A 1 69 ? 13.112 3.955 -7.711 1.00 93.56 69 LEU A CA 1
ATOM 544 C C . LEU A 1 69 ? 14.618 3.830 -7.978 1.00 93.56 69 LEU A C 1
ATOM 546 O O . LEU A 1 69 ? 15.146 4.494 -8.873 1.00 93.56 69 LEU A O 1
ATOM 550 N N . ARG A 1 70 ? 15.332 2.998 -7.207 1.00 93.88 70 ARG A N 1
ATOM 551 C CA . ARG A 1 70 ? 16.760 2.722 -7.438 1.00 93.88 70 ARG A CA 1
ATOM 552 C C . ARG A 1 70 ? 16.980 2.066 -8.803 1.00 93.88 70 ARG A C 1
ATOM 554 O O . ARG A 1 70 ? 17.865 2.508 -9.534 1.00 93.88 70 ARG A O 1
ATOM 561 N N . ASN A 1 71 ? 16.151 1.087 -9.164 1.00 90.88 71 ASN A N 1
ATOM 562 C CA . ASN A 1 71 ? 16.180 0.424 -10.471 1.00 90.88 71 ASN A CA 1
ATOM 563 C C . ASN A 1 71 ? 15.940 1.428 -11.617 1.00 90.88 71 ASN A C 1
ATOM 565 O O . ASN A 1 71 ? 16.759 1.538 -12.529 1.00 90.88 71 ASN A O 1
ATOM 569 N N . LEU A 1 72 ? 14.893 2.255 -11.515 1.00 89.69 72 LEU A N 1
ATOM 570 C CA . LEU A 1 72 ? 14.583 3.307 -12.488 1.00 89.69 72 LEU A CA 1
ATOM 571 C C . LEU A 1 72 ? 15.747 4.296 -12.669 1.00 89.69 72 LEU A C 1
ATOM 573 O O . LEU A 1 72 ? 16.124 4.625 -13.794 1.00 89.69 72 LEU A O 1
ATOM 577 N N . LYS A 1 73 ? 16.361 4.750 -11.568 1.00 87.62 73 LYS A N 1
ATOM 578 C CA . LYS A 1 73 ? 17.536 5.638 -11.615 1.00 87.62 73 LYS A CA 1
ATOM 579 C C . LYS A 1 73 ? 18.74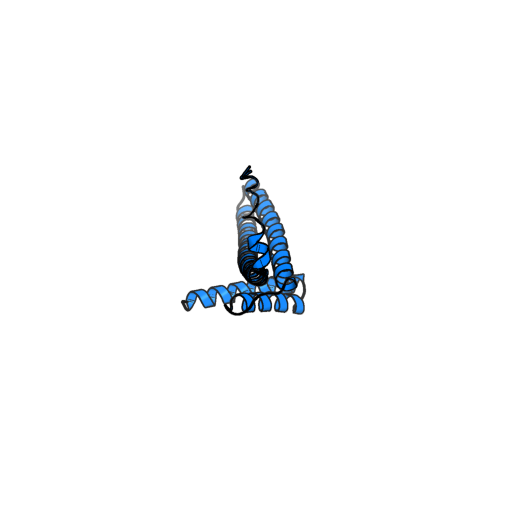8 4.974 -12.271 1.00 87.62 73 LYS A C 1
ATOM 581 O O . LYS A 1 73 ? 19.499 5.662 -12.958 1.00 87.62 73 LYS A O 1
ATOM 586 N N . GLY A 1 74 ? 18.948 3.674 -12.053 1.00 85.44 74 GLY A N 1
ATOM 587 C CA . GLY A 1 74 ? 20.007 2.903 -12.705 1.00 85.44 74 GLY A CA 1
ATOM 588 C C . GLY A 1 74 ? 19.817 2.833 -14.220 1.00 85.44 74 GLY A C 1
ATOM 589 O O . GLY A 1 74 ? 20.756 3.089 -14.967 1.00 85.44 74 GLY A O 1
ATOM 590 N N . ARG A 1 75 ? 18.583 2.585 -14.672 1.00 80.75 75 ARG A N 1
ATOM 591 C CA . ARG A 1 75 ? 18.244 2.460 -16.099 1.00 80.75 75 ARG A CA 1
ATOM 592 C C . ARG A 1 75 ? 18.339 3.782 -16.858 1.00 80.75 75 ARG A C 1
ATOM 594 O O . ARG A 1 75 ? 18.893 3.798 -17.950 1.00 80.75 75 ARG A O 1
ATOM 601 N N . ARG A 1 76 ? 17.940 4.904 -16.245 1.00 74.56 76 ARG A N 1
ATOM 602 C CA . ARG A 1 76 ? 18.125 6.251 -16.828 1.00 74.56 76 ARG A CA 1
ATOM 603 C C . ARG A 1 76 ? 19.574 6.596 -17.157 1.00 74.56 76 ARG A C 1
ATOM 605 O O . ARG A 1 76 ? 19.825 7.355 -18.081 1.00 74.56 76 ARG A O 1
ATOM 612 N N . LYS A 1 77 ? 20.533 6.071 -16.390 1.00 69.94 77 LYS A N 1
ATOM 613 C CA . LYS A 1 77 ? 21.964 6.311 -16.634 1.00 69.94 77 LYS A CA 1
ATOM 614 C C . LYS A 1 77 ? 22.524 5.479 -17.790 1.00 69.94 77 LYS A C 1
ATOM 616 O O . LYS A 1 77 ? 23.599 5.803 -18.278 1.00 69.94 77 LYS A O 1
ATOM 621 N N . ALA A 1 78 ? 21.829 4.415 -18.190 1.00 66.12 78 ALA A N 1
ATOM 622 C CA . ALA A 1 78 ? 22.273 3.464 -19.205 1.00 66.12 78 ALA A CA 1
ATOM 623 C C . ALA A 1 78 ? 21.576 3.656 -20.567 1.00 66.12 78 ALA A C 1
ATOM 625 O O . ALA A 1 78 ? 21.882 2.934 -21.513 1.00 66.12 78 ALA A O 1
ATOM 626 N N . ALA A 1 79 ? 20.631 4.594 -20.675 1.00 61.19 79 ALA A N 1
ATOM 627 C CA . ALA A 1 79 ? 19.792 4.749 -21.855 1.00 61.19 79 ALA A CA 1
ATOM 628 C C . ALA A 1 79 ? 20.488 5.558 -22.964 1.00 61.19 79 ALA A C 1
ATOM 630 O O . ALA A 1 79 ? 20.425 6.782 -22.972 1.00 61.19 79 ALA A O 1
ATOM 631 N N . ASN A 1 80 ? 21.129 4.852 -23.902 1.00 63.25 80 ASN A N 1
ATOM 632 C CA . ASN A 1 80 ? 21.612 5.396 -25.182 1.00 63.25 80 ASN A CA 1
ATOM 633 C C . ASN A 1 80 ? 20.965 4.714 -26.414 1.00 63.25 80 ASN A C 1
ATOM 635 O O . ASN A 1 80 ? 21.298 5.085 -27.532 1.00 63.25 80 ASN A O 1
ATOM 639 N N . ASP A 1 81 ? 20.032 3.767 -26.222 1.00 65.19 81 ASP A N 1
ATOM 640 C CA . ASP A 1 81 ? 19.392 2.971 -27.289 1.00 65.19 81 ASP A CA 1
ATOM 641 C C . ASP A 1 81 ? 17.861 2.884 -27.126 1.00 65.19 81 ASP A C 1
ATOM 643 O O . ASP A 1 81 ? 17.334 2.932 -26.012 1.00 65.19 81 ASP A O 1
ATOM 647 N N . ASP A 1 82 ? 17.131 2.652 -28.223 1.00 63.28 82 ASP A N 1
ATOM 648 C CA . ASP A 1 82 ? 15.658 2.547 -28.241 1.00 63.28 82 ASP A CA 1
ATOM 649 C C . ASP A 1 82 ? 15.090 1.416 -27.359 1.00 63.28 82 ASP A C 1
ATOM 651 O O . ASP A 1 82 ? 14.005 1.548 -26.787 1.00 63.28 82 ASP A O 1
ATOM 655 N N . VAL A 1 83 ? 15.823 0.313 -27.174 1.00 61.81 83 VAL A N 1
ATOM 656 C CA . VAL A 1 83 ? 15.422 -0.768 -26.249 1.00 61.81 83 VAL A CA 1
ATOM 657 C C . VAL A 1 83 ? 15.508 -0.303 -24.789 1.00 61.81 83 VAL A C 1
ATOM 659 O O . VAL A 1 83 ? 14.664 -0.677 -23.970 1.00 61.81 83 VAL A O 1
ATOM 662 N N . ALA A 1 84 ? 16.459 0.578 -24.465 1.00 62.56 84 ALA A N 1
ATOM 663 C CA . ALA A 1 84 ? 16.582 1.152 -23.129 1.00 62.56 84 ALA A CA 1
ATOM 664 C C . ALA A 1 84 ? 15.386 2.059 -22.774 1.00 62.56 84 ALA A C 1
ATOM 666 O O . ALA A 1 84 ? 15.009 2.136 -21.604 1.00 62.56 84 ALA A O 1
ATOM 667 N N . ASN A 1 85 ? 14.719 2.652 -23.774 1.00 74.25 85 ASN A N 1
ATOM 668 C CA . ASN A 1 85 ? 13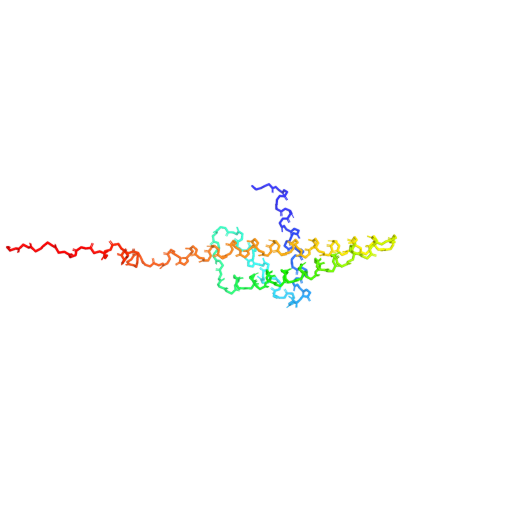.502 3.448 -23.573 1.00 74.25 85 ASN A CA 1
ATOM 669 C C . ASN A 1 85 ? 12.289 2.598 -23.148 1.00 74.25 85 ASN A C 1
ATOM 671 O O . ASN A 1 85 ? 11.497 3.028 -22.304 1.00 74.25 85 ASN A O 1
ATOM 675 N N . LEU A 1 86 ? 12.125 1.383 -23.690 1.00 81.75 86 LEU A N 1
ATOM 676 C CA . LEU A 1 86 ? 11.034 0.481 -23.284 1.00 81.75 86 LEU A CA 1
ATOM 677 C C . LEU A 1 86 ? 11.218 -0.022 -21.851 1.00 81.75 86 LEU A C 1
ATOM 679 O O . LEU A 1 86 ? 10.263 -0.078 -21.073 1.00 81.75 86 LEU A O 1
ATOM 683 N N . ASP A 1 87 ? 12.451 -0.354 -21.493 1.00 84.06 87 ASP A N 1
ATOM 684 C CA . ASP A 1 87 ? 12.800 -0.827 -20.162 1.00 84.06 87 ASP A CA 1
ATOM 685 C C . ASP A 1 87 ? 12.721 0.277 -19.101 1.00 84.06 87 ASP A C 1
ATOM 687 O O . ASP A 1 87 ? 12.269 0.017 -17.982 1.00 84.06 87 ASP A O 1
ATOM 691 N N . GLU A 1 88 ? 13.079 1.521 -19.439 1.00 86.56 88 GLU A N 1
ATOM 692 C CA . GLU A 1 88 ? 12.805 2.670 -18.571 1.00 86.56 88 GLU A CA 1
ATOM 693 C C . GLU A 1 88 ? 11.297 2.849 -18.363 1.00 86.56 88 GLU A C 1
ATOM 695 O O . GLU A 1 88 ? 10.851 3.044 -17.230 1.00 86.56 88 GLU A O 1
ATOM 700 N N . LYS A 1 89 ? 10.496 2.748 -19.431 1.00 88.25 89 LYS A N 1
ATOM 701 C CA . LYS A 1 89 ? 9.039 2.891 -19.338 1.00 88.25 89 LYS A CA 1
ATOM 702 C C . LYS A 1 89 ? 8.423 1.842 -18.412 1.00 88.25 89 LYS A C 1
ATOM 704 O O . LYS A 1 89 ? 7.597 2.198 -17.574 1.00 88.25 89 LYS A O 1
ATOM 709 N N . ARG A 1 90 ? 8.850 0.579 -18.510 1.00 89.62 90 ARG A N 1
ATOM 710 C CA . ARG A 1 90 ? 8.412 -0.493 -17.597 1.00 89.62 90 ARG A CA 1
ATOM 711 C C . ARG A 1 90 ? 8.821 -0.210 -16.154 1.00 89.62 90 ARG A C 1
ATOM 713 O O . ARG A 1 90 ? 7.978 -0.269 -15.266 1.00 89.62 90 ARG A O 1
ATOM 720 N N . ALA A 1 91 ? 10.081 0.162 -15.925 1.00 90.62 91 ALA A N 1
ATOM 721 C CA . ALA A 1 91 ? 10.573 0.479 -14.584 1.00 90.62 91 ALA A CA 1
ATOM 722 C C . ALA A 1 91 ? 9.853 1.691 -13.966 1.00 90.62 91 ALA A C 1
ATOM 724 O O . ALA A 1 91 ? 9.620 1.738 -12.759 1.00 90.62 91 ALA A O 1
ATOM 725 N N . ARG A 1 92 ? 9.468 2.673 -14.790 1.00 92.19 92 ARG A N 1
ATOM 726 C CA . ARG A 1 92 ? 8.640 3.806 -14.366 1.00 92.19 92 ARG A CA 1
ATOM 727 C C . ARG A 1 92 ? 7.244 3.344 -13.953 1.00 92.19 92 ARG A C 1
ATOM 729 O O . ARG A 1 92 ? 6.796 3.746 -12.888 1.00 92.19 92 ARG A O 1
ATOM 736 N N . GLN A 1 93 ? 6.585 2.508 -14.756 1.00 93.06 93 GLN A N 1
ATOM 737 C CA . GLN A 1 93 ? 5.255 1.975 -14.432 1.00 93.06 93 GLN A CA 1
ATOM 738 C C . GLN A 1 93 ? 5.270 1.153 -13.138 1.00 93.06 93 GLN A C 1
ATOM 740 O O . GLN A 1 93 ? 4.392 1.314 -12.295 1.00 93.06 93 GLN A O 1
ATOM 745 N N . GLU A 1 94 ? 6.290 0.316 -12.951 1.00 92.69 94 GLU A N 1
ATOM 746 C CA . GLU A 1 94 ? 6.489 -0.454 -11.720 1.00 92.69 94 GLU A CA 1
ATOM 747 C C . GLU A 1 94 ? 6.655 0.466 -10.501 1.00 92.69 94 GLU A C 1
ATOM 749 O O . GLU A 1 94 ? 5.983 0.283 -9.484 1.00 92.69 94 GLU A O 1
ATOM 754 N N . PHE A 1 95 ? 7.498 1.498 -10.617 1.00 94.62 95 PHE A N 1
ATOM 755 C CA . PHE A 1 95 ? 7.659 2.499 -9.564 1.00 94.62 95 PHE A CA 1
ATOM 756 C C . PHE A 1 95 ? 6.348 3.233 -9.262 1.00 94.62 95 PHE A C 1
ATOM 758 O O . PHE A 1 95 ? 5.991 3.365 -8.095 1.00 94.62 95 PHE A O 1
ATOM 765 N N . GLU A 1 96 ? 5.629 3.698 -10.284 1.00 93.31 96 GLU A N 1
ATOM 766 C CA . GLU A 1 96 ? 4.363 4.421 -10.125 1.00 93.31 96 GLU A CA 1
ATOM 767 C C . GLU A 1 96 ? 3.306 3.549 -9.427 1.00 93.31 96 GLU A C 1
ATOM 769 O O . GLU A 1 96 ? 2.648 4.032 -8.502 1.00 93.31 96 GLU A O 1
ATOM 774 N N . LYS A 1 97 ? 3.210 2.255 -9.773 1.00 92.19 97 LYS A N 1
ATOM 775 C CA . LYS A 1 97 ? 2.336 1.288 -9.086 1.00 92.19 97 LYS A CA 1
ATOM 776 C C . LYS A 1 97 ? 2.706 1.153 -7.605 1.00 92.19 97 LYS A C 1
ATOM 778 O O . LYS A 1 97 ? 1.868 1.385 -6.735 1.00 92.19 97 LYS A O 1
ATOM 783 N N . LEU A 1 98 ? 3.959 0.805 -7.303 1.00 92.56 98 LEU A N 1
ATOM 784 C CA . LEU A 1 98 ? 4.411 0.555 -5.926 1.00 92.56 98 LEU A CA 1
ATOM 785 C C . LEU A 1 98 ? 4.343 1.812 -5.055 1.00 92.56 98 LEU A C 1
ATOM 787 O O . LEU A 1 98 ? 3.964 1.748 -3.887 1.00 92.56 98 LEU A O 1
ATOM 791 N N . PHE A 1 99 ? 4.668 2.971 -5.625 1.00 93.19 99 PHE A N 1
ATOM 792 C CA . PHE A 1 99 ? 4.543 4.246 -4.934 1.00 93.19 99 PHE A CA 1
ATOM 793 C C . PHE A 1 99 ? 3.076 4.602 -4.670 1.00 93.19 99 PHE A C 1
ATOM 795 O O . PHE A 1 99 ? 2.751 5.064 -3.578 1.00 93.19 99 PHE A O 1
ATOM 802 N N . GLY A 1 100 ? 2.176 4.337 -5.622 1.00 91.06 100 GLY A N 1
ATOM 803 C CA . GLY A 1 100 ? 0.735 4.499 -5.428 1.00 91.06 100 GLY A CA 1
ATOM 804 C C . GLY A 1 100 ? 0.199 3.664 -4.261 1.00 91.06 100 GLY A C 1
ATOM 805 O O . GLY A 1 100 ? -0.537 4.190 -3.423 1.00 91.06 100 GLY A O 1
ATOM 806 N N . LEU A 1 101 ? 0.628 2.403 -4.158 1.00 90.12 101 LEU A N 1
ATOM 807 C CA . LEU A 1 101 ? 0.277 1.506 -3.050 1.00 90.12 101 LEU A CA 1
ATOM 808 C C . LEU A 1 101 ? 0.845 1.984 -1.710 1.00 90.12 101 LEU A C 1
ATOM 810 O O . LEU A 1 101 ? 0.129 1.991 -0.710 1.00 90.12 101 LEU A O 1
ATOM 814 N N . TYR A 1 102 ? 2.094 2.459 -1.690 1.00 94.06 102 TYR A N 1
ATOM 815 C CA . TYR A 1 102 ? 2.685 3.071 -0.498 1.00 94.06 102 TYR A CA 1
ATOM 816 C C . TYR A 1 102 ? 1.862 4.269 -0.009 1.00 94.06 102 TYR A C 1
ATOM 818 O O . TYR A 1 102 ? 1.522 4.334 1.169 1.00 94.06 102 TYR A O 1
ATOM 826 N N . ILE A 1 103 ? 1.492 5.192 -0.903 1.00 92.44 103 ILE A N 1
ATOM 827 C CA . ILE A 1 103 ? 0.685 6.368 -0.547 1.00 92.44 103 ILE A CA 1
ATOM 828 C C . ILE A 1 103 ? -0.700 5.956 -0.028 1.00 92.44 103 ILE A C 1
ATOM 830 O O . ILE A 1 103 ? -1.190 6.543 0.937 1.00 92.44 103 ILE A O 1
ATOM 834 N N . ALA A 1 104 ? -1.321 4.938 -0.630 1.00 88.19 104 ALA A N 1
ATOM 835 C CA . ALA A 1 104 ? -2.595 4.394 -0.167 1.00 88.19 104 ALA A CA 1
ATOM 836 C C . ALA A 1 104 ? -2.489 3.819 1.255 1.00 88.19 104 ALA A C 1
ATOM 838 O O . ALA A 1 104 ? -3.243 4.219 2.144 1.00 88.19 104 ALA A O 1
ATOM 839 N N . ALA A 1 105 ? -1.514 2.938 1.489 1.00 89.44 105 ALA A N 1
ATOM 840 C CA . ALA A 1 105 ? -1.274 2.340 2.798 1.00 89.44 105 ALA A CA 1
ATOM 841 C C . ALA A 1 105 ? -0.909 3.396 3.853 1.00 89.44 105 ALA A C 1
ATOM 843 O O . ALA A 1 105 ? -1.411 3.344 4.973 1.00 89.44 105 ALA A O 1
ATOM 844 N N . GLN A 1 106 ? -0.100 4.394 3.487 1.00 93.44 106 GLN A N 1
ATOM 845 C CA . GLN A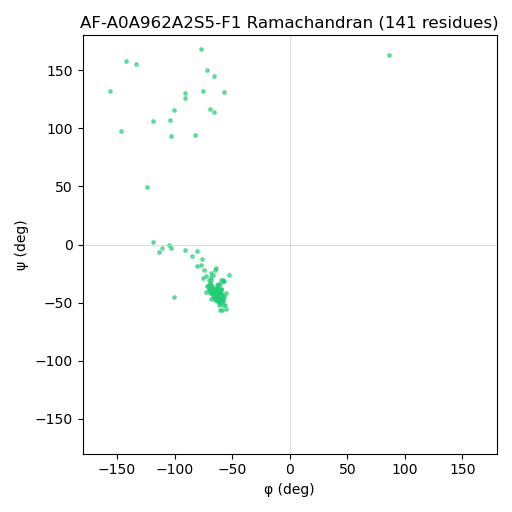 1 106 ? 0.289 5.497 4.364 1.00 93.44 106 GLN A CA 1
ATOM 846 C C . GLN A 1 106 ? -0.919 6.332 4.799 1.00 93.44 106 GLN A C 1
ATOM 848 O O . GLN A 1 106 ? -1.059 6.639 5.984 1.00 93.44 106 GLN A O 1
ATOM 853 N N . HIS A 1 107 ? -1.798 6.692 3.860 1.00 91.06 107 HIS A N 1
ATOM 854 C CA . HIS A 1 107 ? -3.021 7.429 4.170 1.00 91.06 107 HIS A CA 1
ATOM 855 C C . HIS A 1 107 ? -3.880 6.658 5.179 1.00 91.06 107 HIS A C 1
ATOM 857 O O . HIS A 1 107 ? -4.214 7.187 6.239 1.00 91.06 107 HIS A O 1
ATOM 863 N N . ASN A 1 108 ? -4.156 5.385 4.887 1.00 89.56 108 ASN A N 1
ATOM 864 C CA . ASN A 1 108 ? -4.984 4.537 5.740 1.00 89.56 108 ASN A CA 1
ATOM 865 C C . ASN A 1 108 ? -4.354 4.320 7.119 1.00 89.56 108 ASN A C 1
ATOM 867 O O . ASN A 1 108 ? -5.046 4.419 8.131 1.00 89.56 108 ASN A O 1
ATOM 871 N N . PHE A 1 109 ? -3.035 4.120 7.182 1.00 93.00 109 PHE A N 1
ATOM 872 C CA . PHE A 1 109 ? -2.308 4.009 8.443 1.00 93.00 109 PHE A CA 1
ATOM 873 C C . PHE A 1 109 ? -2.519 5.243 9.325 1.00 93.00 109 PHE A C 1
ATOM 875 O O . PHE A 1 109 ? -2.911 5.107 10.484 1.00 93.00 109 PHE A O 1
ATOM 882 N N . TYR A 1 110 ? -2.290 6.451 8.798 1.00 91.94 110 TYR A N 1
ATOM 883 C CA . TYR A 1 110 ? -2.417 7.668 9.602 1.00 91.94 110 TYR A CA 1
ATOM 884 C C . TYR A 1 110 ? -3.857 7.957 10.015 1.00 91.94 110 TYR A C 1
ATOM 886 O O . TYR A 1 110 ? -4.081 8.435 11.130 1.00 91.94 110 TYR A O 1
ATOM 894 N N . GLU A 1 111 ? -4.834 7.655 9.161 1.00 90.56 111 GLU A N 1
ATOM 895 C CA . GLU A 1 111 ? -6.241 7.773 9.533 1.00 90.56 111 GLU A CA 1
ATOM 896 C C . GLU A 1 111 ? -6.600 6.837 10.688 1.00 90.56 111 GLU A C 1
ATOM 898 O O . GLU A 1 111 ? -7.165 7.288 11.690 1.00 90.56 111 GLU A O 1
ATOM 903 N N . MET A 1 112 ? -6.219 5.561 10.586 1.00 91.06 112 MET A N 1
ATOM 904 C CA . MET A 1 112 ? -6.474 4.561 11.621 1.00 91.06 112 MET A CA 1
ATOM 905 C C . MET A 1 112 ? -5.752 4.896 12.925 1.00 91.06 112 MET A C 1
ATOM 907 O O . MET A 1 112 ? -6.366 4.892 13.991 1.00 91.06 112 MET A O 1
ATOM 911 N N . TYR A 1 113 ? -4.473 5.263 12.836 1.00 91.56 113 TYR A N 1
ATOM 912 C CA . TYR A 1 113 ? -3.661 5.666 13.978 1.00 91.56 113 TYR A CA 1
ATOM 913 C C . TYR A 1 113 ? -4.269 6.868 14.704 1.00 91.56 113 TYR A C 1
ATOM 915 O O . TYR A 1 113 ? -4.413 6.847 15.925 1.00 91.56 113 TYR A O 1
ATOM 923 N N . ARG A 1 114 ? -4.689 7.907 13.967 1.00 89.56 114 ARG A N 1
ATOM 924 C CA . ARG A 1 114 ? -5.335 9.083 14.562 1.00 89.56 114 ARG A CA 1
ATOM 925 C C . ARG A 1 114 ? -6.619 8.697 15.297 1.00 89.56 114 ARG A C 1
ATOM 927 O O . ARG A 1 114 ? -6.807 9.143 16.423 1.00 89.56 114 ARG A O 1
ATOM 934 N N . LYS A 1 115 ? -7.475 7.864 14.693 1.00 88.94 115 LYS A N 1
ATOM 935 C CA . LYS A 1 115 ? -8.727 7.407 15.321 1.00 88.94 115 LYS A CA 1
ATOM 936 C C . LYS A 1 115 ? -8.475 6.618 16.606 1.00 88.94 115 LYS A C 1
ATOM 938 O O . LYS A 1 115 ? -9.092 6.922 17.624 1.00 88.94 115 LYS A O 1
ATOM 943 N N . ALA A 1 116 ? -7.540 5.670 16.577 1.00 88.00 116 ALA A N 1
ATOM 944 C CA . ALA A 1 116 ? -7.160 4.890 17.754 1.00 88.00 116 ALA A CA 1
ATOM 945 C C . ALA A 1 116 ? -6.596 5.784 18.876 1.00 88.00 116 ALA A C 1
ATOM 947 O O . ALA A 1 116 ? -6.973 5.652 20.039 1.00 88.00 116 ALA A O 1
ATOM 948 N N . MET A 1 117 ? -5.747 6.758 18.530 1.00 86.44 117 MET A N 1
ATOM 949 C CA . MET A 1 117 ? -5.177 7.699 19.499 1.00 86.44 117 MET A CA 1
ATOM 950 C C . MET A 1 117 ? -6.221 8.635 20.114 1.00 86.44 117 MET A C 1
ATOM 952 O O . MET A 1 117 ? -6.165 8.891 21.316 1.00 86.44 117 MET A O 1
ATOM 956 N N . THR A 1 118 ? -7.171 9.153 19.328 1.00 85.06 118 THR A N 1
ATOM 957 C CA . THR A 1 118 ? -8.251 10.002 19.853 1.00 85.06 118 THR A CA 1
ATOM 958 C C . THR A 1 118 ? -9.121 9.236 20.845 1.00 85.06 118 THR A C 1
ATOM 960 O O . THR A 1 118 ? -9.352 9.745 21.939 1.00 85.06 118 THR A O 1
ATOM 963 N N . ALA A 1 119 ? -9.510 7.999 20.522 1.00 82.12 119 ALA A N 1
ATOM 964 C CA . ALA A 1 119 ? -10.282 7.154 21.432 1.00 82.12 119 ALA A CA 1
ATOM 965 C C . ALA A 1 119 ? -9.542 6.919 22.764 1.00 82.12 119 ALA A C 1
ATOM 967 O O . ALA A 1 119 ? -10.104 7.126 23.837 1.00 82.12 119 ALA A O 1
ATOM 968 N N . HIS A 1 120 ? -8.244 6.605 22.718 1.00 72.69 120 HIS A N 1
ATOM 969 C CA . HIS A 1 120 ? -7.453 6.419 23.938 1.00 72.69 120 HIS A CA 1
ATOM 970 C C . HIS A 1 120 ? -7.227 7.704 24.747 1.00 72.69 120 HIS A C 1
ATOM 972 O O . HIS A 1 120 ? -7.104 7.641 25.969 1.00 72.69 120 HIS A O 1
ATOM 978 N N . LEU A 1 121 ? -7.167 8.879 24.111 1.00 67.12 121 LEU A N 1
ATOM 979 C CA . LEU A 1 121 ? -7.042 10.166 24.810 1.00 67.12 121 LEU A CA 1
ATOM 980 C C . LEU A 1 121 ? -8.338 10.585 25.526 1.00 67.12 121 LEU A C 1
ATOM 982 O O . LEU A 1 121 ? -8.271 11.317 26.521 1.00 67.12 121 LEU A O 1
ATOM 986 N N . GLU A 1 122 ? -9.495 10.130 25.041 1.00 60.91 122 GLU A N 1
ATOM 987 C C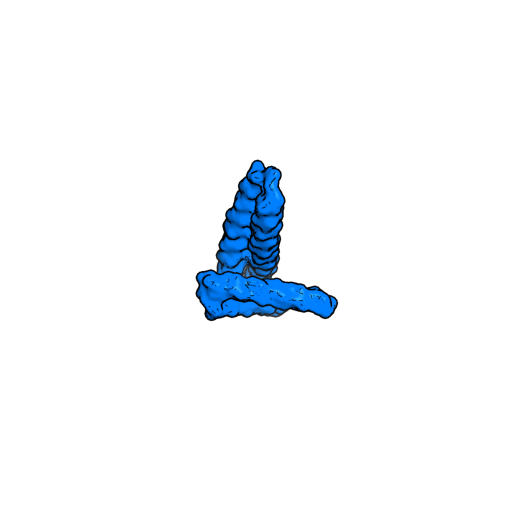A . GLU A 1 122 ? -10.806 10.324 25.674 1.00 60.91 122 GLU A CA 1
ATOM 988 C C . GLU A 1 122 ? -11.005 9.404 26.890 1.00 60.91 122 GLU A C 1
ATOM 990 O O . GLU A 1 122 ? -11.640 9.805 27.864 1.00 60.91 122 GLU A O 1
ATOM 995 N N . GLU A 1 123 ? -10.372 8.228 26.896 1.00 57.69 123 GLU A N 1
ATOM 996 C CA . GLU A 1 123 ? -10.387 7.282 28.021 1.00 57.69 123 GLU A CA 1
ATOM 997 C C . GLU A 1 123 ? -9.471 7.682 29.194 1.00 57.69 123 GLU A C 1
ATOM 999 O O . GLU A 1 123 ? -9.579 7.108 30.280 1.00 57.69 123 GLU A O 1
ATOM 1004 N N . ILE A 1 124 ? -8.574 8.668 29.032 1.00 54.97 124 ILE A N 1
ATOM 1005 C CA . ILE A 1 124 ? -7.717 9.136 30.134 1.00 54.97 124 ILE A CA 1
ATOM 1006 C C . ILE A 1 124 ? -8.582 9.873 31.172 1.00 54.97 124 ILE A C 1
ATOM 1008 O O . ILE A 1 124 ? -9.082 10.966 30.880 1.00 54.97 124 ILE A O 1
ATOM 1012 N N . PRO A 1 125 ? -8.688 9.370 32.421 1.00 55.19 125 PRO A N 1
ATOM 1013 C CA . PRO A 1 125 ? -9.470 10.023 33.459 1.00 55.19 125 PRO A CA 1
ATOM 1014 C C . PRO A 1 125 ? -8.988 11.456 33.693 1.00 55.19 125 PRO A C 1
ATOM 1016 O O . PRO A 1 125 ? -7.793 11.713 33.885 1.00 55.19 125 PRO A O 1
ATOM 1019 N N . THR A 1 126 ? -9.932 12.394 33.719 1.00 55.75 126 THR A N 1
ATOM 1020 C CA . THR A 1 126 ? -9.692 13.840 33.839 1.00 55.75 126 THR A CA 1
ATOM 1021 C C . THR A 1 126 ? -8.806 14.220 35.030 1.00 55.75 126 THR A C 1
ATOM 1023 O O . THR A 1 126 ? -8.058 15.188 34.932 1.00 55.75 126 THR A O 1
ATOM 1026 N N . TRP A 1 127 ? -8.764 13.424 36.105 1.00 55.66 127 TRP A N 1
ATOM 1027 C CA . TRP A 1 127 ? -7.903 13.662 37.272 1.00 55.66 127 TRP A CA 1
ATOM 1028 C C . TRP A 1 127 ? -6.389 13.591 36.988 1.00 55.66 127 TRP A C 1
ATOM 1030 O O . TRP A 1 127 ? -5.607 14.177 37.736 1.00 55.66 127 TRP A O 1
ATOM 1040 N N . LYS A 1 128 ? -5.942 12.948 35.896 1.00 50.47 128 LYS A N 1
ATOM 1041 C CA . LYS A 1 128 ? -4.528 12.996 35.464 1.00 50.47 128 LYS A CA 1
ATOM 1042 C C . LYS A 1 128 ? -4.169 14.274 34.695 1.00 50.47 128 LYS A C 1
ATOM 1044 O O . LYS A 1 128 ? -2.988 14.609 34.631 1.00 50.47 128 LYS A O 1
ATOM 1049 N N . LYS A 1 129 ? -5.150 15.018 34.161 1.00 50.75 129 LYS A N 1
ATOM 1050 C CA . LYS A 1 129 ? -4.920 16.300 33.461 1.00 50.75 129 LYS A CA 1
ATOM 1051 C C . LYS A 1 129 ? -4.592 17.452 34.430 1.00 50.75 129 LYS A C 1
ATOM 1053 O O . LYS A 1 129 ? -3.920 18.393 34.031 1.00 50.75 129 LYS A O 1
ATOM 1058 N N . TYR A 1 130 ? -4.969 17.340 35.709 1.00 50.19 130 TYR A N 1
ATOM 1059 C CA . TYR A 1 130 ? -4.785 18.389 36.729 1.00 50.19 130 TYR A CA 1
ATOM 1060 C C . TYR A 1 130 ? -3.469 18.325 37.521 1.00 50.19 130 TYR A C 1
ATOM 1062 O O . TYR A 1 130 ? -3.191 19.224 38.308 1.00 50.19 130 TYR A O 1
ATOM 1070 N N . LYS A 1 131 ? -2.624 17.301 37.333 1.00 47.78 131 LYS A N 1
ATOM 1071 C CA . LYS A 1 131 ? -1.351 17.197 38.078 1.00 47.78 131 LYS A CA 1
ATOM 1072 C C . LYS A 1 131 ? -0.210 18.058 37.524 1.00 47.78 131 LYS A C 1
ATOM 1074 O O . LYS A 1 131 ? 0.845 18.100 38.143 1.00 47.78 131 LYS A O 1
ATOM 1079 N N . LYS A 1 132 ? -0.398 18.737 36.387 1.00 48.25 132 LYS A N 1
ATOM 1080 C CA . LYS A 1 132 ? 0.654 19.550 35.745 1.00 48.25 132 LYS A CA 1
ATOM 1081 C C . LYS A 1 132 ? 0.485 21.066 35.904 1.00 48.25 132 LYS A C 1
ATOM 1083 O O . LYS A 1 132 ? 1.328 21.802 35.412 1.00 48.25 132 LYS A O 1
ATOM 1088 N N . THR A 1 133 ? -0.572 21.528 36.575 1.00 51.03 133 THR A N 1
ATOM 1089 C CA . THR A 1 133 ? -0.856 22.963 36.785 1.00 51.03 133 THR A CA 1
ATOM 1090 C C . THR A 1 133 ? -0.704 23.442 38.231 1.00 51.03 133 THR A C 1
ATOM 1092 O O . THR A 1 133 ? -0.812 24.638 38.453 1.00 51.03 133 THR A O 1
ATOM 1095 N N . ASN A 1 134 ? -0.399 22.558 39.191 1.00 49.06 134 ASN A N 1
ATOM 1096 C CA . ASN A 1 134 ? -0.201 22.917 40.606 1.00 49.06 134 ASN A CA 1
ATOM 1097 C C . ASN A 1 134 ? 1.177 22.466 41.146 1.00 49.06 134 ASN A C 1
ATOM 1099 O O . ASN A 1 134 ? 1.261 21.806 42.177 1.00 49.06 134 ASN A O 1
ATOM 1103 N N . GLN A 1 135 ? 2.247 22.789 40.421 1.00 51.56 135 GLN A N 1
ATOM 1104 C CA . GLN A 1 135 ? 3.601 22.997 40.965 1.00 51.56 135 GLN A CA 1
ATOM 1105 C C . GLN A 1 135 ? 3.913 24.460 40.607 1.00 51.56 135 GLN A C 1
ATOM 1107 O O . GLN A 1 135 ? 4.000 24.748 39.419 1.00 51.56 135 GLN A O 1
ATOM 1112 N N . ASP A 1 136 ? 3.943 25.492 41.443 1.00 55.56 136 ASP A N 1
ATOM 1113 C CA . ASP A 1 136 ? 3.968 25.713 42.889 1.00 55.56 136 ASP A CA 1
ATOM 1114 C C . ASP A 1 136 ? 3.082 26.951 43.182 1.00 55.56 136 ASP A C 1
ATOM 1116 O O . ASP A 1 136 ? 2.874 27.775 42.283 1.00 55.56 136 ASP A O 1
ATOM 1120 N N . PRO A 1 137 ? 2.554 27.127 44.408 1.00 48.88 137 PRO A N 1
ATOM 1121 C CA . PRO A 1 137 ? 3.137 28.189 45.229 1.00 48.88 137 PRO A CA 1
ATOM 1122 C C . PRO A 1 137 ? 3.125 27.835 46.727 1.00 48.88 137 PRO A C 1
ATOM 1124 O O . PRO A 1 137 ? 2.144 28.059 47.432 1.00 48.88 137 PRO A O 1
ATOM 1127 N N . GLU A 1 138 ? 4.246 27.336 47.236 1.00 54.16 138 GLU A N 1
ATOM 1128 C CA . GLU A 1 138 ? 4.671 27.627 48.612 1.00 54.16 138 GLU A CA 1
ATOM 1129 C C . GLU A 1 138 ? 5.553 28.894 48.504 1.00 54.16 138 GLU A C 1
ATOM 1131 O O . GLU A 1 138 ? 6.395 28.974 47.617 1.00 54.16 138 GLU A O 1
ATOM 1136 N N . MET A 1 139 ? 5.414 29.986 49.258 1.00 49.44 139 MET A N 1
ATOM 1137 C CA . MET A 1 139 ? 5.010 30.179 50.647 1.00 49.44 139 MET A CA 1
ATOM 1138 C C . MET A 1 139 ? 4.449 31.604 50.816 1.00 49.44 139 MET A C 1
ATOM 1140 O O . MET A 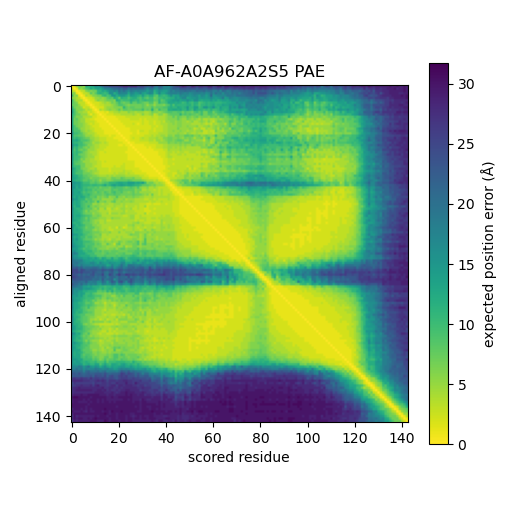1 139 ? 5.137 32.567 50.475 1.00 49.44 139 MET A O 1
ATOM 1144 N N . THR A 1 140 ? 3.289 31.772 51.454 1.00 45.12 140 THR A N 1
ATOM 1145 C CA . THR A 1 140 ? 3.018 33.002 52.218 1.00 45.12 140 THR A CA 1
ATOM 1146 C C . THR A 1 140 ? 3.182 32.648 53.687 1.00 45.12 140 THR A C 1
ATOM 1148 O O . THR A 1 140 ? 2.263 32.134 54.320 1.00 45.12 140 THR A O 1
ATOM 1151 N N . THR A 1 141 ? 4.379 32.864 54.228 1.00 48.91 141 THR A N 1
ATOM 1152 C CA . THR A 1 141 ? 4.591 32.856 55.677 1.00 48.91 141 THR A CA 1
ATOM 1153 C C . THR A 1 141 ? 3.832 34.034 56.272 1.00 48.91 141 THR A C 1
ATOM 1155 O O . THR A 1 141 ? 4.171 35.186 56.002 1.00 48.91 141 THR A O 1
ATOM 1158 N N . VAL A 1 142 ? 2.805 33.743 57.067 1.00 43.62 142 VAL A N 1
ATOM 1159 C CA . VAL A 1 142 ? 2.186 34.715 57.969 1.00 43.62 142 VAL A CA 1
ATOM 1160 C C . VAL A 1 142 ? 2.679 34.391 59.375 1.00 43.62 142 VAL A C 1
ATOM 1162 O O . VAL A 1 142 ? 2.277 33.378 59.947 1.00 43.62 142 VAL A O 1
ATOM 1165 N N . ALA A 1 143 ? 3.569 35.234 59.890 1.00 43.84 143 ALA A N 1
ATOM 1166 C CA . ALA A 1 143 ? 3.811 35.465 61.312 1.00 43.84 143 ALA A CA 1
ATOM 1167 C C . ALA A 1 143 ? 4.424 36.860 61.466 1.00 43.84 143 ALA A C 1
ATOM 1169 O O . ALA A 1 143 ? 5.418 37.132 60.754 1.00 43.84 143 ALA A O 1
#

Sequence (143 aa):
MDTQTKQQAQSRNQDLQEELESRYGPAIAQQIVDEINKAEKTAHVPDFMAVKAVSETMELFREEAQKALRNLKGRRKAANDDVANLDEKRARQEFEKLFGLYIAAQHNFYEMYRKAMTAHLEEIPTWKKYKKTNQDPEMTTVA